Protein AF-A0A530ADF0-F1 (afdb_monomer_lite)

Secondary structure (DSSP, 8-state):
-GGGTT---------HHHHHHHHHTTBS-EEEE---SSTTGGGS-EEEE-SBPP--

Foldseek 3Di:
DCPCVPPPDDDDADQPVVVQVVLVVFAVDKDWDQPDDPPCSNRDIDIDGDDTDDDD

Radius of gyration: 14.49 Å; chains: 1; bounding box: 29×19×44 Å

Sequence (56 aa):
IDVYRNSSVIYNFAPVSALVEEAEVFFDDVDVASTGTYGLAERCPLLVLRAPKRRD

pLDDT: mean 80.06, std 12.74, range [53.56, 95.31]

Structure (mmCIF, N/CA/C/O backbone):
data_AF-A0A530ADF0-F1
#
_entry.id   AF-A0A530ADF0-F1
#
loop_
_atom_site.group_PDB
_atom_site.id
_atom_site.type_symbol
_atom_site.label_atom_id
_atom_site.label_alt_id
_atom_site.label_comp_id
_atom_site.label_asym_id
_atom_site.label_entity_id
_atom_site.label_seq_id
_atom_site.pdbx_PDB_ins_code
_atom_site.Cartn_x
_atom_site.Cartn_y
_atom_site.Cartn_z
_atom_site.occupancy
_atom_site.B_iso_or_equiv
_atom_site.auth_seq_id
_atom_site.auth_comp_id
_atom_site.auth_asym_id
_atom_site.auth_atom_id
_atom_site.pdbx_PDB_model_num
ATOM 1 N N . ILE A 1 1 ? 1.947 3.950 -17.722 1.00 54.62 1 ILE A N 1
ATOM 2 C CA . ILE A 1 1 ? 2.156 5.399 -17.961 1.00 54.62 1 ILE A CA 1
ATOM 3 C C . ILE A 1 1 ? 3.511 5.568 -18.650 1.00 54.62 1 ILE A C 1
ATOM 5 O O . ILE A 1 1 ? 4.533 5.522 -17.979 1.00 54.62 1 ILE A O 1
ATOM 9 N N . ASP A 1 2 ? 3.532 5.684 -19.984 1.00 53.56 2 ASP A N 1
ATOM 10 C CA . ASP A 1 2 ? 4.765 5.809 -20.7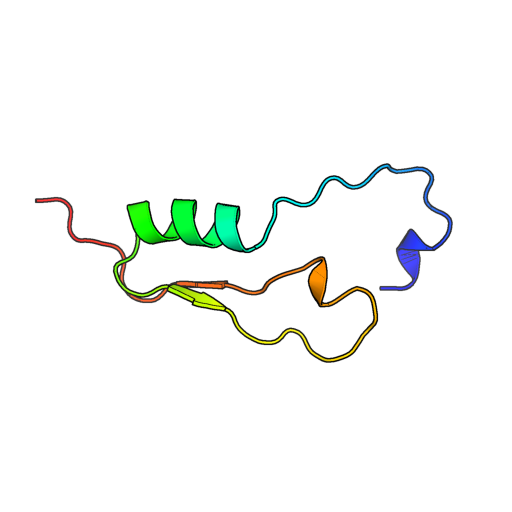97 1.00 53.56 2 ASP A CA 1
ATOM 11 C C . ASP A 1 2 ? 5.477 7.169 -20.655 1.00 53.56 2 ASP A C 1
ATOM 13 O O . ASP A 1 2 ? 6.593 7.341 -21.137 1.00 53.56 2 ASP A O 1
ATOM 17 N N . VAL A 1 3 ? 4.868 8.121 -19.940 1.00 57.41 3 VAL A N 1
ATOM 18 C CA . VAL A 1 3 ? 5.368 9.495 -19.746 1.00 57.41 3 VAL A CA 1
ATOM 19 C C . VAL A 1 3 ? 6.736 9.536 -19.040 1.00 57.41 3 VAL A C 1
ATOM 21 O O . VAL A 1 3 ? 7.474 10.505 -19.175 1.00 57.41 3 VAL A O 1
ATOM 24 N N . TYR A 1 4 ? 7.119 8.471 -18.328 1.00 55.69 4 TYR A N 1
ATOM 25 C CA . TYR A 1 4 ? 8.317 8.451 -17.478 1.00 55.69 4 TYR A CA 1
ATOM 26 C C . TYR A 1 4 ? 9.521 7.712 -18.066 1.00 55.69 4 TYR A C 1
ATOM 28 O O . TYR A 1 4 ? 10.578 7.699 -17.441 1.00 55.69 4 TYR A O 1
ATOM 36 N N . ARG A 1 5 ? 9.400 7.118 -19.260 1.00 60.94 5 ARG A N 1
ATOM 37 C CA . ARG A 1 5 ? 10.450 6.261 -19.843 1.00 60.94 5 ARG A CA 1
ATOM 38 C C . ARG A 1 5 ? 11.796 6.981 -20.047 1.00 60.94 5 ARG A C 1
ATOM 40 O O . ARG A 1 5 ? 12.829 6.329 -19.973 1.00 60.94 5 ARG A O 1
ATOM 47 N N . ASN A 1 6 ? 11.777 8.304 -20.244 1.00 66.88 6 ASN A N 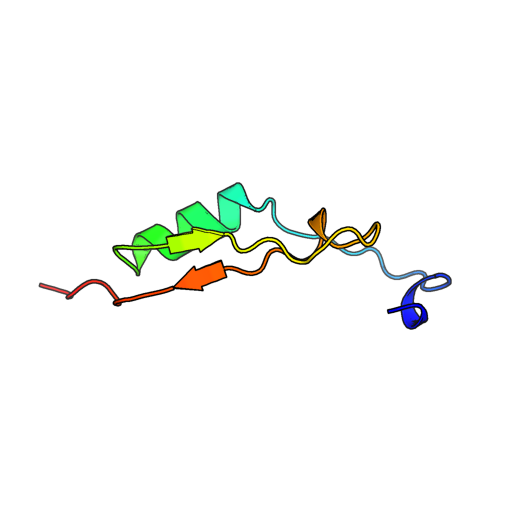1
ATOM 48 C CA . ASN A 1 6 ? 12.963 9.144 -20.479 1.00 66.88 6 ASN A CA 1
ATOM 49 C C . ASN A 1 6 ? 13.174 10.218 -19.391 1.00 66.88 6 ASN A C 1
ATOM 51 O O . ASN A 1 6 ? 13.910 11.179 -19.603 1.00 66.88 6 ASN A O 1
ATOM 55 N N . SER A 1 7 ? 12.485 10.104 -18.254 1.00 66.50 7 SER A N 1
ATOM 56 C CA . SER A 1 7 ? 12.611 11.067 -17.159 1.00 66.50 7 SER A CA 1
ATOM 57 C C . SER A 1 7 ? 13.913 10.825 -16.390 1.00 66.50 7 SER A C 1
ATOM 59 O O . SER A 1 7 ? 14.198 9.694 -16.007 1.00 66.50 7 SER A O 1
ATOM 61 N N . SER A 1 8 ? 14.688 11.880 -16.122 1.00 74.94 8 SER A N 1
ATOM 62 C CA . SER A 1 8 ? 15.881 11.830 -15.258 1.00 74.94 8 SER A CA 1
ATOM 63 C C . SER A 1 8 ? 15.545 11.820 -13.759 1.00 74.94 8 SER A C 1
ATOM 65 O O . SER A 1 8 ? 16.444 11.839 -12.919 1.00 74.94 8 SER A O 1
ATOM 67 N N . VAL A 1 9 ? 14.255 11.810 -13.410 1.00 71.50 9 VAL A N 1
ATOM 68 C CA . VAL A 1 9 ? 13.784 11.805 -12.025 1.00 71.50 9 VAL A CA 1
ATOM 69 C C . VAL A 1 9 ? 14.098 10.461 -11.371 1.00 71.50 9 VAL A C 1
ATOM 71 O O . VAL A 1 9 ? 13.672 9.405 -11.838 1.00 71.50 9 VAL A O 1
ATOM 74 N N . ILE A 1 10 ? 14.816 10.514 -10.249 1.00 68.44 10 ILE A N 1
ATOM 75 C CA . ILE A 1 10 ? 15.007 9.365 -9.365 1.00 68.44 10 ILE A CA 1
ATOM 76 C C . ILE A 1 10 ? 13.734 9.221 -8.532 1.00 68.44 10 ILE A C 1
ATOM 78 O O . ILE A 1 10 ? 13.440 10.058 -7.681 1.00 68.44 10 ILE A O 1
ATOM 82 N N . TYR A 1 11 ? 12.969 8.165 -8.792 1.00 65.62 11 TYR A N 1
ATOM 83 C CA . TYR A 1 11 ? 11.793 7.837 -7.996 1.00 65.62 11 TYR A CA 1
ATOM 84 C C . TYR A 1 11 ? 12.199 6.971 -6.810 1.00 65.62 11 TYR A C 1
ATOM 86 O O . TYR A 1 11 ? 12.809 5.917 -6.989 1.00 65.62 11 TYR A O 1
ATOM 94 N N . ASN A 1 12 ? 11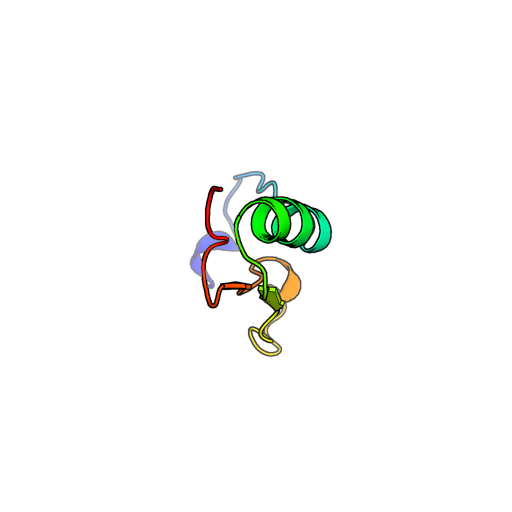.831 7.411 -5.611 1.00 72.81 12 ASN A N 1
ATOM 95 C CA . ASN A 1 12 ? 11.941 6.618 -4.399 1.00 72.81 12 ASN A CA 1
ATOM 96 C C . ASN A 1 12 ? 10.537 6.145 -4.010 1.00 72.81 12 ASN A C 1
ATOM 98 O O . ASN A 1 12 ? 9.672 6.970 -3.720 1.00 72.81 12 ASN A O 1
ATOM 102 N N . PHE A 1 13 ? 10.309 4.836 -4.050 1.00 76.12 13 PHE A N 1
ATOM 103 C CA . PHE A 1 13 ? 9.050 4.227 -3.632 1.00 76.12 13 PHE A CA 1
ATOM 104 C C . PHE A 1 13 ? 9.284 3.509 -2.309 1.00 76.12 13 PHE A C 1
ATOM 106 O O . PHE A 1 13 ? 10.222 2.719 -2.195 1.00 76.12 13 PHE A O 1
ATOM 113 N N . ALA A 1 14 ? 8.437 3.778 -1.317 1.00 83.06 14 ALA A N 1
ATOM 114 C CA . ALA A 1 14 ? 8.456 3.007 -0.085 1.00 83.06 14 ALA A CA 1
ATOM 115 C C . ALA A 1 14 ? 8.088 1.541 -0.388 1.00 83.06 14 ALA A C 1
ATOM 117 O O . ALA A 1 14 ? 7.220 1.295 -1.235 1.00 83.06 14 ALA A O 1
ATOM 118 N N . PRO A 1 15 ? 8.719 0.561 0.283 1.00 86.75 15 PRO A N 1
ATOM 119 C CA . PRO A 1 15 ? 8.289 -0.828 0.207 1.00 86.75 15 PRO A CA 1
ATOM 120 C C . PRO A 1 15 ? 6.813 -0.963 0.592 1.00 86.75 15 PRO A C 1
ATOM 122 O O . PRO A 1 15 ? 6.349 -0.290 1.511 1.00 86.75 15 PRO A O 1
ATOM 125 N N . VAL A 1 16 ? 6.089 -1.873 -0.066 1.00 88.00 16 VAL A N 1
ATOM 126 C CA . VAL A 1 16 ? 4.665 -2.126 0.228 1.00 88.00 16 VAL A CA 1
ATOM 127 C C . VAL A 1 16 ? 4.454 -2.455 1.706 1.00 88.00 16 VAL A C 1
ATOM 129 O O . VAL A 1 16 ? 3.508 -1.963 2.306 1.00 88.00 16 VAL A O 1
ATOM 132 N N . SER A 1 17 ? 5.370 -3.220 2.308 1.00 90.25 17 SER A N 1
ATOM 133 C CA . SER A 1 17 ? 5.327 -3.561 3.732 1.00 90.25 17 SER A CA 1
ATOM 134 C C . SER A 1 17 ? 5.342 -2.328 4.635 1.00 90.25 17 SER A C 1
ATOM 136 O O . SER A 1 17 ? 4.541 -2.255 5.553 1.00 90.25 17 SER A O 1
ATOM 138 N N . ALA A 1 18 ? 6.175 -1.327 4.331 1.00 91.81 18 ALA A N 1
ATOM 139 C CA . ALA A 1 18 ? 6.241 -0.098 5.119 1.00 91.81 18 ALA A CA 1
ATOM 140 C C . ALA A 1 18 ? 4.919 0.686 5.056 1.00 91.81 18 ALA A C 1
ATOM 142 O O . ALA A 1 18 ? 4.446 1.191 6.067 1.00 91.81 18 ALA A O 1
ATOM 143 N N . LEU A 1 19 ? 4.284 0.736 3.879 1.00 90.38 19 LEU A N 1
ATOM 144 C CA . LEU A 1 19 ? 2.980 1.387 3.715 1.00 90.38 19 LEU A CA 1
ATOM 145 C C . LEU A 1 19 ? 1.860 0.647 4.463 1.00 90.38 19 LEU A C 1
ATOM 147 O O . LEU A 1 19 ? 0.964 1.289 5.007 1.00 90.38 19 LEU A O 1
ATOM 151 N N . VAL A 1 20 ? 1.902 -0.690 4.484 1.00 93.44 20 VAL A N 1
ATOM 152 C CA . VAL A 1 20 ? 0.936 -1.516 5.228 1.00 93.44 20 VAL A CA 1
ATOM 153 C C . VAL A 1 20 ? 1.108 -1.314 6.730 1.00 93.44 20 VAL A C 1
ATOM 155 O O . VAL A 1 20 ? 0.124 -1.025 7.404 1.00 93.44 20 VAL A O 1
ATOM 158 N N . GLU A 1 21 ? 2.339 -1.374 7.239 1.00 94.44 21 GLU A N 1
ATOM 159 C CA . GLU A 1 21 ? 2.643 -1.149 8.658 1.00 94.44 21 GLU A CA 1
ATOM 160 C C . GLU A 1 21 ? 2.151 0.228 9.131 1.00 94.44 21 GLU A C 1
ATOM 162 O O . GLU A 1 21 ? 1.502 0.335 10.171 1.00 94.44 21 GLU A O 1
ATOM 167 N N . GLU A 1 22 ? 2.394 1.287 8.349 1.00 93.81 22 GLU A N 1
ATOM 168 C CA . GLU A 1 22 ? 1.881 2.627 8.657 1.00 93.81 22 GLU A CA 1
ATOM 169 C C . GLU A 1 22 ? 0.347 2.677 8.653 1.00 93.81 22 GLU A C 1
ATOM 171 O O . GLU A 1 22 ? -0.258 3.301 9.527 1.00 93.81 22 GLU A O 1
ATOM 176 N N . ALA A 1 23 ? -0.305 2.015 7.695 1.00 93.56 23 ALA A N 1
ATOM 177 C CA . ALA A 1 23 ? -1.760 1.983 7.601 1.00 93.56 23 ALA A CA 1
ATOM 178 C C . ALA A 1 23 ? -2.408 1.208 8.761 1.00 93.56 23 ALA A C 1
ATOM 180 O O . ALA A 1 23 ? -3.421 1.654 9.307 1.00 93.56 23 ALA A O 1
ATOM 181 N N . GLU A 1 24 ? -1.806 0.099 9.190 1.00 94.50 24 GLU A N 1
ATOM 182 C CA . GLU A 1 24 ? -2.271 -0.713 10.319 1.00 94.50 24 GLU A CA 1
ATOM 183 C C . GLU A 1 24 ? -2.214 0.040 11.654 1.00 94.50 24 GLU A C 1
ATOM 185 O O . GLU A 1 24 ? -2.927 -0.309 12.595 1.00 94.50 24 GLU A O 1
ATOM 190 N N . VAL A 1 25 ? -1.440 1.124 11.768 1.00 95.31 25 VAL A N 1
ATOM 191 C CA . VAL A 1 25 ? -1.513 2.014 12.943 1.00 95.31 25 VAL A CA 1
ATOM 192 C C . VAL A 1 25 ? -2.893 2.674 13.054 1.00 95.31 25 VAL A C 1
ATOM 194 O O . VAL A 1 25 ? -3.372 2.915 14.164 1.00 95.31 25 VAL A O 1
ATOM 197 N N . PHE A 1 26 ? -3.559 2.939 11.928 1.00 93.56 26 PHE A N 1
ATOM 198 C CA . PHE A 1 26 ? -4.792 3.731 11.872 1.00 93.56 26 PHE A CA 1
ATOM 199 C C . PHE A 1 26 ? -6.034 2.942 11.462 1.00 93.56 26 PHE A C 1
ATOM 201 O O . PHE A 1 26 ? -7.139 3.412 11.731 1.00 93.56 26 PHE A O 1
ATOM 208 N N . PHE A 1 27 ? -5.886 1.776 10.835 1.00 95.00 27 PHE A N 1
ATOM 209 C CA . PHE A 1 27 ? -6.986 0.950 10.330 1.00 95.00 27 PHE A CA 1
ATOM 210 C C . PHE A 1 27 ? -6.856 -0.484 10.848 1.00 95.00 27 PHE A C 1
ATOM 212 O O . PHE A 1 27 ? -5.753 -1.017 10.922 1.00 95.00 27 PHE A O 1
ATOM 219 N N . ASP A 1 28 ? -7.975 -1.106 11.227 1.00 90.19 28 ASP A N 1
ATOM 220 C CA . ASP A 1 28 ? -7.989 -2.504 11.701 1.00 90.19 28 ASP A CA 1
ATOM 221 C C . ASP A 1 28 ? -7.902 -3.524 10.554 1.00 90.19 28 ASP A C 1
ATOM 223 O O . ASP A 1 28 ? -7.614 -4.693 10.784 1.00 90.19 28 ASP A O 1
ATOM 227 N N . ASP A 1 29 ? -8.185 -3.092 9.323 1.00 92.19 29 ASP A N 1
ATOM 228 C CA . ASP A 1 29 ? -8.284 -3.955 8.149 1.00 92.19 29 ASP A CA 1
ATOM 229 C C . ASP A 1 29 ? -7.701 -3.220 6.935 1.00 92.19 29 ASP A C 1
ATOM 231 O O . ASP A 1 29 ? -8.290 -2.262 6.407 1.00 92.19 29 ASP A O 1
ATOM 235 N N . VAL A 1 30 ? -6.491 -3.650 6.576 1.00 93.88 30 VAL A N 1
ATOM 236 C CA . VAL A 1 30 ? -5.669 -3.148 5.476 1.00 93.88 30 VAL A CA 1
ATOM 237 C C . VAL A 1 30 ? -5.422 -4.309 4.522 1.00 93.88 30 VAL A C 1
ATOM 239 O O . VAL A 1 30 ? -4.877 -5.337 4.916 1.00 93.88 30 VAL A O 1
ATOM 242 N N . ASP A 1 31 ? -5.798 -4.136 3.259 1.00 92.19 31 ASP A N 1
ATOM 243 C CA . ASP A 1 31 ? -5.564 -5.126 2.207 1.00 92.19 31 ASP A CA 1
ATOM 244 C C . ASP A 1 31 ? -4.753 -4.508 1.061 1.00 92.19 31 ASP A C 1
ATOM 246 O O . ASP A 1 31 ? -4.808 -3.297 0.819 1.00 92.19 31 ASP A O 1
ATOM 250 N N . VAL A 1 32 ? -3.997 -5.332 0.341 1.00 90.44 32 VAL A N 1
ATOM 251 C CA . VAL A 1 32 ? -3.204 -4.908 -0.818 1.00 90.44 32 VAL A CA 1
ATOM 252 C C . VAL A 1 32 ? -3.844 -5.478 -2.074 1.00 90.44 32 VAL A C 1
ATOM 254 O O . VAL A 1 32 ? -3.789 -6.676 -2.350 1.00 90.44 32 VAL A O 1
ATOM 257 N N . ALA A 1 33 ? -4.427 -4.597 -2.879 1.00 87.50 33 ALA A N 1
ATOM 258 C CA . ALA A 1 33 ? -5.031 -4.976 -4.142 1.00 87.50 33 ALA A CA 1
ATOM 259 C C . ALA A 1 33 ? -3.968 -5.118 -5.242 1.00 87.50 33 ALA A C 1
ATOM 261 O O . ALA A 1 33 ? -3.075 -4.281 -5.398 1.00 87.50 33 ALA A O 1
ATOM 262 N N . SER A 1 34 ? -4.107 -6.163 -6.063 1.00 80.44 34 SER A N 1
ATOM 263 C CA . SER A 1 34 ? -3.286 -6.327 -7.263 1.00 80.44 34 SER A CA 1
ATOM 264 C C . SER A 1 34 ? -3.567 -5.195 -8.252 1.00 80.44 34 SER A C 1
ATOM 266 O O . SER A 1 34 ? -4.702 -5.002 -8.688 1.00 80.44 34 SER A O 1
ATOM 268 N N . THR A 1 35 ? -2.525 -4.465 -8.650 1.00 75.56 35 THR A N 1
ATOM 269 C CA . THR A 1 35 ? -2.616 -3.365 -9.623 1.00 75.56 35 THR A CA 1
ATOM 270 C C . THR A 1 35 ? -2.424 -3.821 -11.074 1.00 75.56 35 THR A C 1
ATOM 272 O O . THR A 1 35 ? -2.296 -3.001 -11.981 1.00 75.56 35 THR A O 1
ATOM 275 N N . GLY A 1 36 ? -2.479 -5.134 -11.324 1.00 73.56 36 GLY A N 1
ATOM 276 C CA . GLY A 1 36 ? -2.343 -5.742 -12.648 1.00 73.56 36 GLY A CA 1
ATOM 277 C C . GLY A 1 36 ? -0.915 -6.193 -12.969 1.00 73.56 36 GLY A C 1
ATOM 278 O O . GLY A 1 36 ? -0.050 -6.249 -12.104 1.00 73.56 36 GLY A O 1
ATOM 279 N N . THR A 1 37 ? -0.670 -6.557 -14.230 1.00 70.44 37 THR A N 1
ATOM 280 C CA . THR A 1 37 ? 0.572 -7.223 -14.681 1.00 70.44 37 THR A CA 1
ATOM 281 C C . THR A 1 37 ? 1.529 -6.311 -15.452 1.00 70.44 37 THR A C 1
ATOM 283 O O . THR A 1 37 ? 2.495 -6.785 -16.052 1.00 70.44 37 THR A O 1
ATOM 286 N N . TYR A 1 38 ? 1.286 -4.997 -15.481 1.00 68.00 38 TYR A N 1
ATOM 287 C CA . TYR A 1 38 ? 2.202 -4.080 -16.158 1.00 68.00 38 TYR A CA 1
ATOM 288 C C . TYR A 1 38 ? 3.498 -3.946 -15.347 1.00 68.00 38 TYR A C 1
ATOM 290 O O . TYR A 1 38 ? 3.458 -3.905 -14.125 1.00 68.00 38 TYR A O 1
ATOM 298 N N . GLY A 1 39 ? 4.659 -3.835 -16.002 1.00 65.12 39 GLY A N 1
ATOM 299 C CA . GLY A 1 39 ? 5.984 -3.908 -15.349 1.00 65.12 39 GLY A CA 1
ATOM 300 C C . GLY A 1 39 ? 6.321 -2.815 -14.317 1.00 65.12 39 GLY A C 1
ATOM 301 O O . GLY A 1 39 ? 7.449 -2.749 -13.841 1.00 65.12 39 GLY A O 1
ATOM 302 N N . LEU A 1 40 ? 5.373 -1.936 -13.986 1.00 66.81 40 LEU A N 1
ATOM 303 C CA . LEU A 1 40 ? 5.48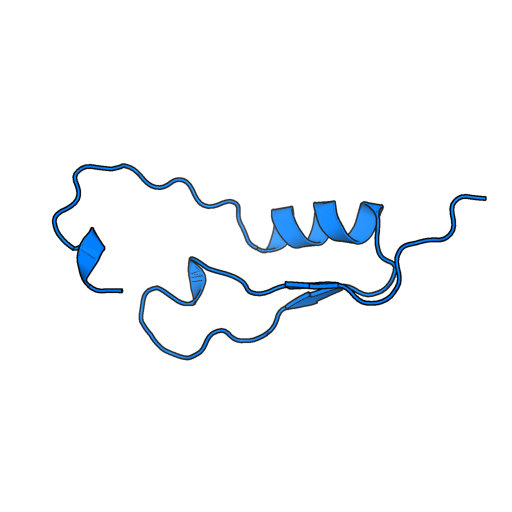0 -0.929 -12.927 1.00 66.81 40 LEU A CA 1
ATOM 304 C C . LEU A 1 40 ? 4.406 -1.115 -11.836 1.00 66.81 40 LEU A C 1
ATOM 306 O O . LEU A 1 40 ? 4.329 -0.291 -10.932 1.00 66.81 40 LEU A O 1
ATOM 310 N N . ALA A 1 41 ? 3.585 -2.166 -11.912 1.00 65.50 41 ALA A N 1
ATOM 311 C CA . ALA A 1 41 ? 2.515 -2.459 -10.960 1.00 65.50 41 ALA A CA 1
ATOM 312 C C . ALA A 1 41 ? 3.060 -2.633 -9.533 1.00 65.50 41 ALA A C 1
ATOM 314 O O . ALA A 1 41 ? 2.544 -2.031 -8.597 1.00 65.50 41 ALA A O 1
ATOM 315 N N . GLU A 1 42 ?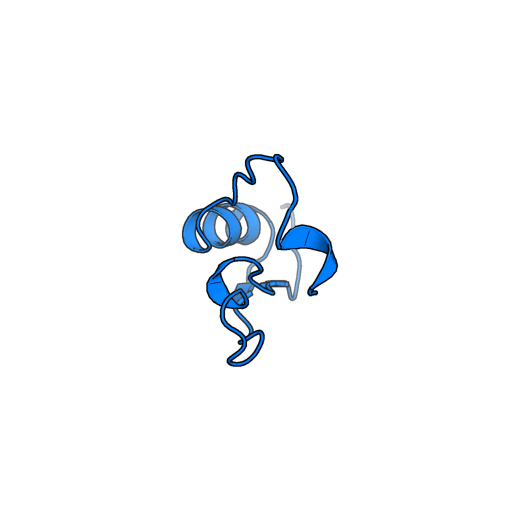 4.195 -3.324 -9.385 1.00 64.62 42 GLU A N 1
ATOM 316 C CA . GLU A 1 42 ? 4.889 -3.498 -8.098 1.00 64.62 42 GLU A CA 1
ATOM 317 C C . GLU A 1 42 ? 5.383 -2.178 -7.479 1.00 64.62 42 GLU A C 1
ATOM 319 O O . GLU A 1 42 ? 5.644 -2.113 -6.282 1.00 64.62 42 GLU A O 1
ATOM 324 N N . ARG A 1 43 ? 5.507 -1.108 -8.279 1.00 71.94 43 ARG A N 1
ATOM 325 C CA . ARG A 1 43 ? 5.975 0.213 -7.820 1.00 71.94 43 ARG A CA 1
ATOM 326 C C . ARG A 1 43 ? 4.843 1.130 -7.368 1.00 71.94 43 ARG A C 1
ATOM 328 O O . ARG A 1 43 ? 5.101 2.191 -6.809 1.00 71.94 43 ARG A O 1
ATOM 335 N N . CYS A 1 44 ? 3.599 0.753 -7.639 1.00 72.88 44 CYS A N 1
ATOM 336 C CA . CYS A 1 44 ? 2.416 1.516 -7.269 1.00 72.88 44 CYS A CA 1
ATOM 337 C C . CYS A 1 44 ? 1.433 0.569 -6.573 1.00 72.88 44 CYS A C 1
ATOM 339 O O . CYS A 1 44 ? 0.473 0.135 -7.212 1.00 72.88 44 CYS A O 1
ATOM 341 N N . PRO A 1 45 ? 1.677 0.200 -5.303 1.00 80.81 45 PRO A N 1
ATOM 342 C CA . PRO A 1 45 ? 0.740 -0.628 -4.556 1.00 80.81 45 PRO A CA 1
ATOM 343 C C . PRO A 1 45 ? -0.576 0.124 -4.340 1.00 80.81 45 PRO A C 1
ATOM 345 O O . PRO A 1 45 ? -0.579 1.318 -4.036 1.00 80.81 45 PRO A O 1
ATOM 348 N N . LEU A 1 46 ? -1.695 -0.582 -4.481 1.00 86.56 46 LEU A N 1
ATOM 349 C CA . LEU A 1 46 ? -3.014 -0.063 -4.141 1.00 86.56 46 LEU A CA 1
ATOM 350 C C . LEU A 1 46 ? -3.434 -0.656 -2.799 1.00 86.56 46 LEU A C 1
ATOM 352 O O . LEU A 1 46 ? -3.662 -1.859 -2.704 1.00 86.56 46 LEU A O 1
ATOM 356 N N . LEU A 1 47 ? -3.532 0.186 -1.772 1.00 91.25 47 LEU A N 1
ATOM 357 C CA . LEU A 1 47 ? -4.023 -0.224 -0.461 1.00 91.25 47 LEU A CA 1
ATOM 358 C C . LEU A 1 47 ? -5.533 0.002 -0.366 1.00 91.25 47 LEU A C 1
ATOM 360 O O . LEU A 1 47 ? -6.046 1.048 -0.771 1.00 91.25 47 LEU A O 1
ATOM 364 N N . VAL A 1 48 ? -6.234 -0.972 0.204 1.00 92.69 48 VAL A N 1
ATOM 365 C CA . VAL A 1 48 ? -7.646 -0.885 0.570 1.00 92.69 48 VAL A CA 1
ATOM 366 C C . VAL A 1 48 ? -7.717 -0.752 2.083 1.00 92.69 48 VAL A C 1
ATOM 368 O O . VAL A 1 48 ? -7.402 -1.686 2.813 1.00 92.69 48 VAL A O 1
ATOM 371 N N . LEU A 1 49 ? -8.126 0.426 2.545 1.00 94.25 49 LEU A N 1
ATOM 372 C CA . LEU A 1 49 ? -8.272 0.747 3.961 1.00 94.25 49 LEU A CA 1
ATOM 373 C C . LEU A 1 49 ? -9.758 0.687 4.301 1.00 94.25 49 LEU A C 1
ATOM 375 O O . LEU A 1 49 ? -10.538 1.447 3.721 1.00 94.25 49 LEU A O 1
ATOM 379 N N . ARG A 1 50 ? -10.172 -0.228 5.185 1.00 88.69 50 ARG A N 1
ATOM 380 C CA . ARG A 1 50 ? -11.594 -0.345 5.544 1.00 88.69 50 ARG A CA 1
ATOM 381 C C . ARG A 1 50 ? -11.967 0.636 6.654 1.00 88.69 50 ARG A C 1
ATOM 383 O O . ARG A 1 50 ? -12.054 1.839 6.424 1.00 88.69 50 ARG A O 1
ATOM 390 N N . ALA A 1 51 ? -12.240 0.135 7.854 1.00 89.94 51 ALA A N 1
ATOM 391 C CA . ALA A 1 51 ? -12.672 0.968 8.962 1.00 89.94 51 ALA A CA 1
ATOM 392 C C . ALA A 1 51 ? -11.455 1.566 9.686 1.00 89.94 51 ALA A C 1
ATOM 394 O O . ALA A 1 51 ? -10.537 0.819 10.040 1.00 89.94 51 ALA A O 1
ATOM 395 N N . PRO A 1 52 ? -11.435 2.890 9.929 1.00 91.06 52 PRO A N 1
ATOM 396 C CA . PRO A 1 52 ? -10.444 3.475 10.815 1.00 91.06 52 PRO A CA 1
ATOM 397 C C . PRO A 1 52 ? -10.654 2.945 12.234 1.00 91.06 52 PRO A C 1
ATOM 399 O O . PRO A 1 52 ? -11.793 2.749 12.676 1.00 91.06 52 PRO A O 1
ATOM 402 N N . LYS A 1 53 ? -9.553 2.757 12.958 1.00 93.12 53 LYS A N 1
ATOM 403 C CA . LYS A 1 53 ? -9.565 2.358 14.363 1.00 93.12 53 LYS A CA 1
ATOM 404 C C . LYS A 1 53 ? -10.327 3.389 15.178 1.00 93.12 53 LYS A C 1
ATOM 406 O O . LYS A 1 53 ? -10.156 4.602 15.002 1.00 93.12 53 LYS A O 1
ATOM 411 N N . ARG A 1 54 ? -11.159 2.912 16.101 1.00 86.06 54 ARG A N 1
ATOM 412 C CA . ARG A 1 54 ? -11.743 3.789 17.114 1.00 86.06 54 ARG A CA 1
ATOM 413 C C . ARG A 1 54 ? -10.621 4.231 18.047 1.00 86.06 54 ARG A C 1
ATOM 415 O O . ARG A 1 54 ? -9.866 3.405 18.544 1.00 86.06 54 ARG A O 1
ATOM 422 N N . ARG A 1 55 ? -10.486 5.543 18.234 1.00 74.75 55 ARG A N 1
ATOM 423 C CA . ARG A 1 55 ? -9.664 6.089 19.313 1.00 74.75 55 ARG A CA 1
ATOM 424 C C . ARG A 1 55 ? -10.498 5.994 20.583 1.00 74.75 55 ARG A C 1
ATOM 426 O O . ARG A 1 55 ? -11.488 6.718 20.683 1.00 74.75 55 ARG A O 1
ATOM 433 N N . ASP A 1 56 ? -10.133 5.068 21.460 1.00 63.88 56 ASP A N 1
ATOM 434 C CA . ASP A 1 56 ? -10.612 5.053 22.844 1.00 63.88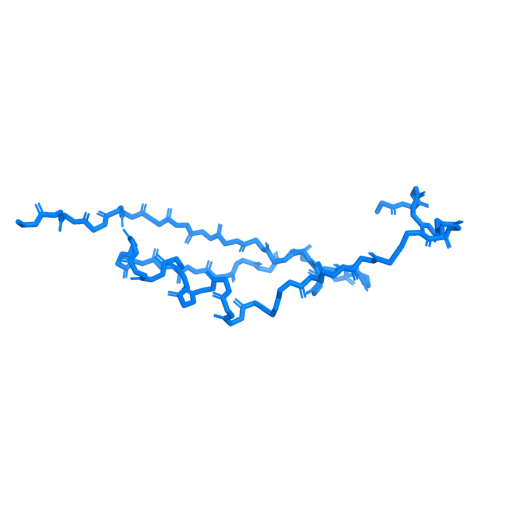 56 ASP A CA 1
ATOM 435 C C . ASP A 1 56 ? -10.011 6.227 23.637 1.00 63.88 56 ASP A C 1
ATOM 437 O O . ASP A 1 56 ? -8.849 6.612 23.349 1.00 63.88 56 ASP A O 1
#